Protein AF-A0A521IEK0-F1 (afdb_monomer)

pLDDT: mean 93.78, std 6.29, range [45.09, 97.56]

Sequence (111 aa):
MTDNSILADLEFDSERGALLYKGVRYLLIRPETLDMFYKAVEEKMGEGAHNAMHRGGFAGGSLSAQKYRDAFGLNARESVEFMARMGAEIGWGKIEIARLDLARRELEITV

Structure (mmCIF, N/CA/C/O backbone):
data_AF-A0A521IEK0-F1
#
_entry.id   AF-A0A521IEK0-F1
#
loop_
_atom_site.group_PDB
_atom_site.id
_atom_site.type_symbol
_atom_site.label_atom_id
_atom_site.label_alt_id
_atom_site.label_comp_id
_atom_site.label_asym_id
_atom_site.label_entity_id
_atom_site.label_seq_id
_atom_site.pdbx_PDB_ins_code
_atom_site.Cartn_x
_atom_site.Cartn_y
_atom_site.Cartn_z
_atom_site.occupancy
_atom_site.B_iso_or_equiv
_atom_site.auth_seq_id
_atom_site.auth_comp_id
_atom_site.auth_asym_id
_atom_site.auth_atom_id
_atom_site.pdbx_PDB_model_num
ATOM 1 N N . MET A 1 1 ? -2.690 17.430 12.939 1.00 45.09 1 MET A N 1
ATOM 2 C CA . MET A 1 1 ? -2.028 16.200 12.464 1.00 45.09 1 MET A CA 1
ATOM 3 C C . MET A 1 1 ? -2.960 15.593 11.442 1.00 45.09 1 MET A C 1
ATOM 5 O O . MET A 1 1 ? -4.150 15.539 11.719 1.00 45.09 1 MET A O 1
ATOM 9 N N . THR A 1 2 ? -2.472 15.256 10.254 1.00 56.59 2 THR A N 1
ATOM 10 C CA . THR A 1 2 ? -3.223 14.395 9.335 1.00 56.59 2 THR A CA 1
ATOM 11 C C . THR A 1 2 ? -3.373 13.037 10.009 1.00 56.59 2 THR A C 1
ATOM 13 O O . THR A 1 2 ? -2.377 12.450 10.429 1.00 56.59 2 THR A O 1
ATOM 16 N N . ASP A 1 3 ? -4.615 12.610 10.206 1.00 83.25 3 ASP A N 1
ATOM 17 C CA . ASP A 1 3 ? -4.940 11.356 10.879 1.00 83.25 3 ASP A CA 1
ATOM 18 C C . ASP A 1 3 ? -4.566 10.182 9.958 1.00 83.25 3 ASP A C 1
ATOM 20 O O . ASP A 1 3 ? -4.873 10.223 8.767 1.00 83.25 3 ASP A O 1
ATOM 24 N N . ASN A 1 4 ? -3.851 9.177 10.471 1.00 92.06 4 ASN A N 1
ATOM 25 C CA . ASN A 1 4 ? -3.474 7.984 9.705 1.00 92.06 4 ASN A CA 1
ATOM 26 C C . ASN A 1 4 ? -4.398 6.839 10.121 1.00 92.06 4 ASN A C 1
ATOM 28 O O . ASN A 1 4 ? -4.204 6.217 11.169 1.00 92.06 4 ASN A O 1
ATOM 32 N N . SER A 1 5 ? -5.415 6.588 9.298 1.00 91.88 5 SER A N 1
ATOM 33 C CA . SER A 1 5 ? -6.472 5.624 9.598 1.00 91.88 5 SER A CA 1
ATOM 34 C C . SER A 1 5 ? -5.958 4.186 9.675 1.00 91.88 5 SER A C 1
ATOM 36 O O . SER A 1 5 ? -6.464 3.401 10.474 1.00 91.88 5 SER A O 1
ATOM 38 N N . ILE A 1 6 ? -4.926 3.835 8.896 1.00 93.12 6 ILE A N 1
ATOM 39 C CA . ILE A 1 6 ? -4.327 2.498 8.961 1.00 93.12 6 ILE A CA 1
ATOM 40 C C . ILE A 1 6 ? -3.592 2.286 10.286 1.00 93.12 6 ILE A C 1
ATOM 42 O O . ILE A 1 6 ? -3.760 1.238 10.905 1.00 93.12 6 ILE A O 1
ATOM 46 N N . LEU A 1 7 ? -2.799 3.263 10.737 1.00 92.94 7 LEU A N 1
ATOM 47 C CA . LEU A 1 7 ? -2.051 3.161 11.994 1.00 92.94 7 LEU A CA 1
ATOM 48 C C . LEU A 1 7 ? -2.966 3.129 13.222 1.00 92.94 7 LEU A C 1
ATOM 50 O O . LEU A 1 7 ? -2.652 2.421 14.174 1.00 92.94 7 LEU A O 1
ATOM 54 N N . ALA A 1 8 ? -4.085 3.859 13.198 1.00 93.31 8 ALA A N 1
ATOM 55 C CA . ALA A 1 8 ? -5.060 3.865 14.292 1.00 93.31 8 ALA A CA 1
ATOM 56 C C . ALA A 1 8 ? -5.682 2.477 14.552 1.00 93.31 8 ALA A C 1
ATOM 58 O O . ALA A 1 8 ? -6.022 2.156 15.687 1.00 93.31 8 ALA A O 1
ATOM 59 N N . ASP A 1 9 ? -5.781 1.657 13.505 1.00 93.69 9 ASP A N 1
ATOM 60 C CA . ASP A 1 9 ? -6.365 0.312 13.512 1.00 93.69 9 ASP A CA 1
ATOM 61 C C . ASP A 1 9 ? -5.300 -0.801 13.385 1.00 93.69 9 ASP A C 1
ATOM 63 O O . ASP A 1 9 ? -5.634 -1.960 13.110 1.00 93.69 9 ASP A O 1
ATOM 67 N N . LEU A 1 10 ? -4.011 -0.465 13.518 1.00 95.38 10 LEU A N 1
ATOM 68 C CA . LEU A 1 10 ? -2.921 -1.434 13.440 1.00 95.38 10 LEU A CA 1
ATOM 69 C C . LEU A 1 10 ? -2.749 -2.139 14.789 1.00 95.38 10 LEU A C 1
ATOM 71 O O . LEU A 1 10 ? -2.428 -1.524 15.803 1.00 95.38 10 LEU A O 1
ATOM 75 N N . GLU A 1 11 ? -2.904 -3.456 14.784 1.00 96.44 11 GLU A N 1
ATOM 76 C CA . GLU A 1 11 ? -2.800 -4.299 15.970 1.00 96.44 11 GLU A CA 1
ATOM 77 C C . GLU A 1 11 ? -1.443 -5.012 16.011 1.00 96.44 11 GLU A C 1
ATOM 79 O O . GLU A 1 11 ? -0.926 -5.449 14.980 1.00 96.44 11 GLU A O 1
ATOM 84 N N . PHE A 1 12 ? -0.872 -5.170 17.209 1.00 97.25 12 PHE A N 1
ATOM 85 C CA . PHE A 1 12 ? 0.295 -6.025 17.432 1.00 97.25 12 PHE A CA 1
ATOM 86 C C . PHE A 1 12 ? -0.112 -7.290 18.192 1.00 97.25 12 PHE A C 1
ATOM 88 O O . PHE A 1 12 ? -0.458 -7.236 19.371 1.00 97.25 12 PHE A O 1
ATOM 95 N N . ASP A 1 13 ? -0.037 -8.432 17.513 1.00 97.06 13 ASP A N 1
ATOM 96 C CA . ASP A 1 13 ? -0.164 -9.761 18.108 1.00 97.06 13 ASP A CA 1
ATOM 97 C C . ASP A 1 13 ? 1.196 -10.161 18.696 1.00 97.06 13 ASP A C 1
ATOM 99 O O . ASP A 1 13 ? 2.134 -10.503 17.965 1.00 97.06 13 ASP A O 1
ATOM 103 N N . SER A 1 14 ? 1.311 -10.080 20.023 1.00 96.38 14 SER A N 1
ATOM 104 C CA . SER A 1 14 ? 2.553 -10.348 20.753 1.00 96.38 14 SER A CA 1
ATOM 105 C C . SER A 1 14 ? 2.919 -11.829 20.811 1.00 96.38 14 SER A C 1
ATOM 107 O O . SER A 1 14 ? 4.106 -12.147 20.866 1.00 96.38 14 SER A O 1
ATOM 109 N N . GLU A 1 15 ? 1.941 -12.736 20.749 1.00 97.25 15 GLU A N 1
ATOM 110 C CA . GLU A 1 15 ? 2.199 -14.179 20.730 1.00 97.25 15 GLU A CA 1
ATOM 111 C C . GLU A 1 15 ? 2.802 -14.606 19.390 1.00 97.25 15 GLU A C 1
ATOM 113 O O . GLU A 1 15 ? 3.695 -15.454 19.340 1.00 97.25 15 GLU A O 1
ATOM 118 N N . ARG A 1 16 ? 2.340 -13.999 18.290 1.00 96.31 16 ARG A N 1
ATOM 119 C CA . ARG A 1 16 ? 2.811 -14.313 16.931 1.00 96.31 16 ARG A CA 1
ATOM 120 C C . ARG A 1 16 ? 3.905 -13.381 16.418 1.00 96.31 16 ARG A C 1
ATOM 122 O O . ARG A 1 16 ? 4.464 -13.649 15.353 1.00 96.31 16 ARG A O 1
ATOM 129 N N . GLY A 1 17 ? 4.186 -12.285 17.121 1.00 96.50 17 GLY A N 1
ATOM 130 C CA . GLY A 1 17 ? 5.088 -11.230 16.656 1.00 96.50 17 GLY A CA 1
ATOM 131 C C . GLY A 1 17 ? 4.624 -10.626 15.327 1.00 96.50 17 GLY A C 1
ATOM 132 O O . GLY A 1 17 ? 5.422 -10.479 14.397 1.00 96.50 17 GLY A O 1
ATOM 133 N N . ALA A 1 18 ? 3.324 -10.351 15.194 1.00 97.19 18 ALA A N 1
ATOM 134 C CA . ALA A 1 18 ? 2.714 -9.935 13.934 1.00 97.19 18 ALA A CA 1
ATOM 135 C C . ALA A 1 18 ? 2.021 -8.575 14.051 1.00 97.19 18 ALA A C 1
ATOM 137 O O . ALA A 1 18 ? 1.253 -8.341 14.977 1.00 97.19 18 ALA A O 1
ATOM 138 N N . LEU A 1 19 ? 2.255 -7.704 13.065 1.00 97.00 19 LEU A N 1
ATOM 139 C CA . LEU A 1 19 ? 1.431 -6.518 12.849 1.00 97.00 19 LEU A CA 1
ATOM 140 C C . LEU A 1 19 ? 0.243 -6.906 11.976 1.00 97.00 19 LEU A C 1
ATOM 142 O O . LEU A 1 19 ? 0.423 -7.567 10.948 1.00 97.00 19 LEU A O 1
ATOM 146 N N . LEU A 1 20 ? -0.958 -6.514 12.380 1.00 94.94 20 LEU A N 1
ATOM 147 C CA . LEU A 1 20 ? -2.201 -6.882 11.723 1.00 94.94 20 LEU A CA 1
ATOM 148 C C . LEU A 1 20 ? -3.035 -5.635 11.450 1.00 94.94 20 LEU A C 1
ATOM 150 O O . LEU A 1 20 ? -3.313 -4.859 12.352 1.00 94.94 20 LEU A O 1
ATOM 154 N N . TYR A 1 21 ? -3.490 -5.475 10.211 1.00 93.44 21 TYR A N 1
ATOM 155 C CA . TYR A 1 21 ? -4.531 -4.509 9.870 1.00 93.44 21 TYR A CA 1
ATOM 156 C C . TYR A 1 21 ? -5.718 -5.258 9.269 1.00 93.44 21 TYR A C 1
ATOM 158 O O . TYR A 1 21 ? -5.596 -5.884 8.210 1.00 93.44 21 TYR A O 1
ATOM 166 N N . LYS A 1 22 ? -6.853 -5.266 9.982 1.00 91.50 22 LYS A N 1
ATOM 167 C CA . LYS A 1 22 ? -8.055 -6.059 9.639 1.00 91.50 22 LYS A CA 1
ATOM 168 C C . LYS A 1 22 ? -7.710 -7.521 9.298 1.00 91.50 22 LYS A C 1
ATOM 170 O O . LYS A 1 22 ? -8.128 -8.095 8.287 1.00 91.50 22 LYS A O 1
ATOM 175 N N . GLY A 1 23 ? -6.841 -8.112 10.120 1.00 88.75 23 GLY A N 1
ATOM 176 C CA . GLY A 1 23 ? -6.342 -9.479 9.968 1.00 88.75 23 GLY A CA 1
ATOM 177 C C . GLY A 1 23 ? -5.402 -9.713 8.777 1.00 88.75 23 GLY A C 1
ATOM 178 O O . GLY A 1 23 ? -5.145 -10.866 8.434 1.00 88.75 23 GLY A O 1
ATOM 179 N N . VAL A 1 24 ? -4.943 -8.679 8.064 1.00 90.31 24 VAL A N 1
ATOM 180 C CA . VAL A 1 24 ? -3.845 -8.783 7.083 1.00 90.31 24 VAL A CA 1
ATOM 181 C C . VAL A 1 24 ? -2.530 -8.569 7.799 1.00 90.31 24 VAL A C 1
ATOM 183 O O . VAL A 1 24 ? -2.385 -7.587 8.518 1.00 90.31 24 VAL A O 1
ATOM 186 N N . ARG A 1 25 ? -1.572 -9.474 7.585 1.00 92.44 25 ARG A N 1
ATOM 187 C CA . ARG A 1 25 ? -0.238 -9.348 8.163 1.00 92.44 25 ARG A CA 1
ATOM 188 C C . ARG A 1 25 ? 0.566 -8.279 7.436 1.00 92.44 25 ARG A C 1
ATOM 190 O O . ARG A 1 25 ? 0.751 -8.363 6.226 1.00 92.44 25 ARG A O 1
ATOM 197 N N . TYR A 1 26 ? 1.102 -7.350 8.213 1.00 93.88 26 TYR A N 1
ATOM 198 C CA . TYR A 1 26 ? 2.059 -6.346 7.781 1.00 93.88 26 TYR A CA 1
ATOM 199 C C . TYR A 1 26 ? 3.438 -6.620 8.373 1.00 93.88 26 TYR A C 1
ATOM 201 O O . TYR A 1 26 ? 3.595 -7.282 9.402 1.00 93.88 26 TYR A O 1
ATOM 209 N N . LEU A 1 27 ? 4.447 -6.096 7.688 1.00 93.94 27 LEU A N 1
ATOM 210 C CA . LEU A 1 27 ? 5.818 -6.037 8.160 1.00 93.94 27 LEU A CA 1
ATOM 211 C C . LEU A 1 27 ? 6.276 -4.588 8.057 1.00 93.94 27 LEU A C 1
ATOM 213 O O . LEU A 1 27 ? 6.185 -3.987 6.988 1.00 93.94 27 LEU A O 1
ATOM 217 N N . LEU A 1 28 ? 6.792 -4.048 9.158 1.00 94.94 28 LEU A N 1
ATOM 218 C CA . LEU A 1 28 ? 7.514 -2.788 9.120 1.00 94.94 28 LEU A CA 1
ATOM 219 C C . LEU A 1 28 ? 8.925 -3.069 8.599 1.00 94.94 28 LEU A C 1
ATOM 221 O O . LEU A 1 28 ? 9.694 -3.792 9.233 1.00 94.94 28 LEU A O 1
ATOM 225 N N . ILE A 1 29 ? 9.253 -2.509 7.440 1.00 95.62 29 ILE A N 1
ATOM 226 C CA . ILE A 1 29 ? 10.573 -2.622 6.827 1.00 95.62 29 ILE A CA 1
ATOM 227 C C . ILE A 1 29 ? 11.142 -1.227 6.603 1.00 95.62 29 ILE A C 1
ATOM 229 O O . ILE A 1 29 ? 10.445 -0.314 6.164 1.00 95.62 29 ILE A O 1
ATOM 233 N N . ARG A 1 30 ? 12.425 -1.057 6.919 1.00 96.06 30 ARG A N 1
ATOM 234 C CA . ARG A 1 30 ? 13.146 0.171 6.601 1.00 96.06 30 ARG A CA 1
ATOM 235 C C . ARG A 1 30 ? 13.288 0.311 5.080 1.00 96.06 30 ARG A C 1
ATOM 237 O O . ARG A 1 30 ? 13.718 -0.661 4.451 1.00 96.06 30 ARG A O 1
ATOM 244 N N . PRO A 1 31 ? 13.003 1.483 4.484 1.00 95.12 31 PRO A N 1
ATOM 245 C CA . PRO A 1 31 ? 13.154 1.679 3.044 1.00 95.12 31 PRO A CA 1
ATOM 246 C C . PRO A 1 31 ? 14.554 1.329 2.527 1.00 95.12 31 PRO A C 1
ATOM 248 O O . PRO A 1 31 ? 14.679 0.712 1.475 1.00 95.12 31 PRO A O 1
ATOM 251 N N . GLU A 1 32 ? 15.610 1.620 3.293 1.00 97.00 32 GLU A N 1
ATOM 252 C CA . GLU A 1 32 ? 16.990 1.312 2.897 1.00 97.00 32 GLU A CA 1
ATOM 253 C C . GLU A 1 32 ? 17.256 -0.199 2.844 1.00 97.00 32 GLU A C 1
ATOM 255 O O . GLU A 1 32 ? 18.065 -0.663 2.045 1.00 97.00 32 GLU A O 1
ATOM 260 N N . THR A 1 33 ? 16.557 -0.991 3.663 1.00 97.25 33 THR A N 1
ATOM 261 C CA . THR A 1 33 ? 16.621 -2.456 3.582 1.00 97.25 33 THR A CA 1
ATOM 262 C C . THR A 1 33 ? 15.971 -2.958 2.296 1.00 97.25 33 THR A C 1
ATOM 264 O O . THR A 1 33 ? 16.520 -3.852 1.656 1.00 97.25 33 THR A O 1
ATOM 267 N N . LEU A 1 34 ? 14.832 -2.379 1.900 1.00 94.31 34 LEU A N 1
ATOM 268 C CA . LEU A 1 34 ? 14.151 -2.744 0.658 1.00 94.31 34 LEU A CA 1
ATOM 269 C C . LEU A 1 34 ? 14.966 -2.336 -0.581 1.00 94.31 34 LEU A C 1
ATOM 271 O O . LEU A 1 34 ? 15.097 -3.136 -1.503 1.00 94.31 34 LEU A O 1
ATOM 275 N N . ASP A 1 35 ? 15.553 -1.137 -0.577 1.00 95.00 35 ASP A N 1
ATOM 276 C CA . ASP A 1 35 ? 16.419 -0.638 -1.656 1.00 95.00 35 ASP A CA 1
ATOM 277 C C . ASP A 1 35 ? 17.664 -1.518 -1.841 1.00 95.00 35 ASP A C 1
ATOM 279 O O . ASP A 1 35 ? 17.956 -1.979 -2.944 1.00 95.00 35 ASP A O 1
ATOM 283 N N . MET A 1 36 ? 18.366 -1.839 -0.750 1.00 97.56 36 MET A N 1
ATOM 284 C CA . MET A 1 36 ? 19.544 -2.706 -0.821 1.00 97.56 36 MET A CA 1
ATOM 285 C C . MET A 1 36 ? 19.193 -4.147 -1.198 1.00 97.56 36 MET A C 1
ATOM 287 O O . MET A 1 36 ? 19.952 -4.785 -1.927 1.00 97.56 36 MET A O 1
ATOM 291 N N . PHE A 1 37 ? 18.043 -4.660 -0.751 1.00 95.25 37 PHE A N 1
ATOM 292 C CA . PHE A 1 37 ? 17.535 -5.950 -1.213 1.00 95.25 37 PHE A CA 1
ATOM 293 C C . PHE A 1 37 ? 17.286 -5.932 -2.724 1.00 95.25 37 PHE A C 1
ATOM 295 O O . PHE A 1 37 ? 17.743 -6.833 -3.424 1.00 95.25 37 PHE A O 1
ATOM 302 N N . TYR A 1 38 ? 16.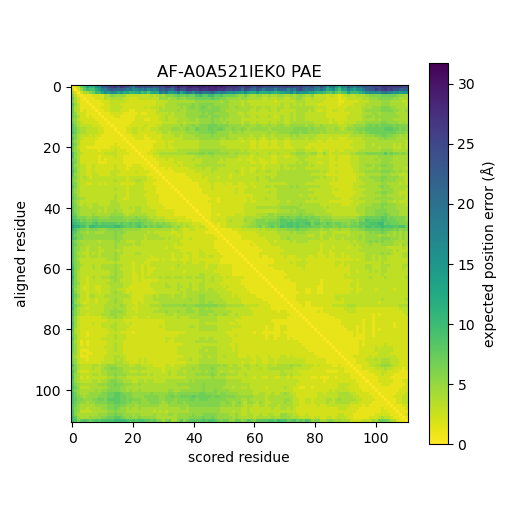612 -4.897 -3.233 1.00 94.56 38 TYR A N 1
ATOM 303 C CA . TYR A 1 38 ? 16.345 -4.760 -4.659 1.00 94.56 38 TYR A CA 1
ATOM 304 C C . TYR A 1 38 ? 17.640 -4.706 -5.479 1.00 94.56 38 TYR A C 1
ATOM 306 O O . TYR A 1 38 ? 17.782 -5.477 -6.426 1.00 94.56 38 TYR A O 1
ATOM 314 N N . LYS A 1 39 ? 18.621 -3.893 -5.066 1.00 95.81 39 LYS A N 1
ATOM 315 C CA . LYS A 1 39 ? 19.947 -3.825 -5.707 1.00 95.81 39 LYS A CA 1
ATOM 316 C C . LYS A 1 39 ? 20.650 -5.179 -5.733 1.00 95.81 39 LYS A C 1
ATOM 318 O O . LYS A 1 39 ? 21.159 -5.587 -6.769 1.00 95.81 39 LYS A O 1
ATOM 323 N N . ALA A 1 40 ? 20.621 -5.921 -4.626 1.00 96.31 40 ALA A N 1
ATOM 324 C CA . ALA A 1 40 ? 21.211 -7.256 -4.572 1.00 96.31 40 ALA A CA 1
ATOM 325 C C . ALA A 1 40 ? 20.513 -8.250 -5.522 1.00 96.31 40 ALA A C 1
ATOM 327 O O . ALA A 1 40 ? 21.164 -9.127 -6.090 1.00 96.31 40 ALA A O 1
ATOM 328 N N . VAL A 1 41 ? 19.195 -8.128 -5.715 1.00 94.94 41 VAL A N 1
ATOM 329 C CA . VAL A 1 41 ? 18.445 -8.928 -6.700 1.00 94.94 41 VAL A CA 1
ATOM 330 C C . VAL A 1 41 ? 18.798 -8.504 -8.128 1.00 94.94 41 VAL A C 1
ATOM 332 O O . VAL A 1 41 ? 19.032 -9.365 -8.976 1.00 94.94 41 VAL A O 1
ATOM 335 N N . GLU A 1 42 ? 18.881 -7.202 -8.391 1.00 96.56 42 GLU A N 1
ATOM 336 C CA . GLU A 1 42 ? 19.268 -6.626 -9.682 1.00 96.56 42 GLU A CA 1
ATOM 337 C C . GLU A 1 42 ? 20.673 -7.068 -10.106 1.00 96.56 42 GLU A C 1
ATOM 339 O O . GLU A 1 42 ? 20.852 -7.538 -11.228 1.00 96.56 42 GLU A O 1
ATOM 344 N N . GLU A 1 43 ? 21.641 -7.080 -9.187 1.00 96.75 43 GLU A N 1
ATOM 345 C CA . GLU A 1 43 ? 22.990 -7.612 -9.427 1.00 96.75 43 GLU A CA 1
ATOM 346 C C . GLU A 1 43 ? 22.998 -9.083 -9.875 1.00 96.75 4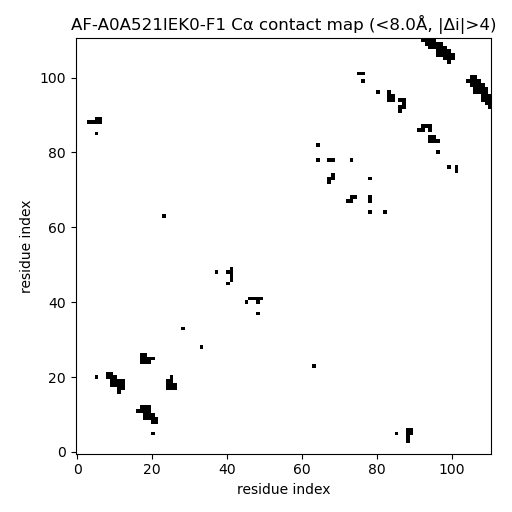3 GLU A C 1
ATOM 348 O O . GLU A 1 43 ? 23.926 -9.522 -10.558 1.00 96.75 43 GLU A O 1
ATOM 353 N N . LYS A 1 44 ? 21.994 -9.876 -9.479 1.00 95.81 44 LYS A N 1
ATOM 354 C CA . LYS A 1 44 ? 21.898 -11.303 -9.834 1.00 95.81 44 LYS A CA 1
ATOM 355 C C . LYS A 1 44 ? 21.040 -11.575 -11.058 1.00 95.81 44 LYS A C 1
ATOM 357 O O . LYS A 1 44 ? 21.321 -12.530 -11.777 1.00 95.81 44 LYS A O 1
ATOM 362 N N . MET A 1 45 ? 19.991 -10.790 -11.272 1.00 95.38 45 MET A N 1
ATOM 363 C CA . MET A 1 45 ? 18.968 -11.060 -12.286 1.00 95.38 45 MET A CA 1
ATOM 364 C C . MET A 1 45 ? 18.998 -10.086 -13.468 1.00 95.38 45 MET A C 1
ATOM 366 O O . MET A 1 45 ? 18.297 -10.323 -14.454 1.00 95.38 45 MET A O 1
ATOM 370 N N . GLY A 1 46 ? 19.774 -9.002 -13.381 1.00 94.06 46 GLY A N 1
ATOM 371 C CA . GLY A 1 46 ? 19.762 -7.916 -14.356 1.00 94.06 46 GLY A CA 1
ATOM 372 C C . GLY A 1 46 ? 18.344 -7.382 -14.567 1.00 94.06 46 GLY A C 1
ATOM 373 O O . GLY A 1 46 ? 17.573 -7.232 -13.619 1.00 94.06 46 GLY A O 1
ATOM 374 N N . GLU A 1 47 ? 17.957 -7.196 -15.830 1.00 88.00 47 GLU A N 1
ATOM 375 C CA . GLU A 1 47 ? 16.628 -6.696 -16.218 1.00 88.00 47 GLU A CA 1
ATOM 376 C C . GLU A 1 47 ? 15.456 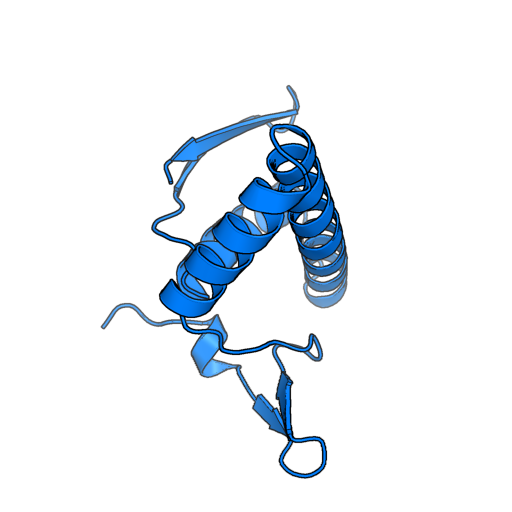-7.538 -15.671 1.00 88.00 47 GLU A C 1
ATOM 378 O O . GLU A 1 47 ? 14.346 -7.032 -15.485 1.00 88.00 47 GLU A O 1
ATOM 383 N N . GLY A 1 48 ? 15.688 -8.818 -15.349 1.00 93.44 48 GLY A N 1
ATOM 384 C CA . GLY A 1 48 ? 14.676 -9.699 -14.760 1.00 93.44 48 GLY A CA 1
ATOM 385 C C . GLY A 1 48 ? 14.208 -9.270 -13.363 1.00 93.44 48 GLY A C 1
ATOM 386 O O . GLY A 1 48 ? 13.104 -9.646 -12.953 1.00 93.44 48 GLY A O 1
ATOM 387 N N . ALA A 1 49 ? 15.001 -8.467 -12.645 1.00 94.62 49 ALA A N 1
ATOM 388 C CA . ALA A 1 49 ? 14.671 -7.980 -11.307 1.00 94.62 49 ALA A CA 1
ATOM 389 C C . ALA A 1 49 ? 13.440 -7.064 -11.303 1.00 94.62 49 ALA A C 1
ATOM 391 O O . ALA A 1 49 ? 12.565 -7.216 -10.448 1.00 94.62 49 ALA A O 1
ATOM 392 N N . HIS A 1 50 ? 13.307 -6.183 -12.299 1.00 92.81 50 HIS A N 1
ATOM 393 C CA . HIS A 1 50 ? 12.145 -5.300 -12.428 1.00 92.81 50 HIS A CA 1
ATOM 394 C C . HIS A 1 50 ? 10.843 -6.093 -12.565 1.00 92.81 50 HIS A C 1
ATOM 396 O O . HIS A 1 50 ? 9.862 -5.825 -11.870 1.00 92.81 50 HIS A O 1
ATOM 402 N N . ASN A 1 51 ? 10.837 -7.116 -13.426 1.00 93.31 51 ASN A N 1
ATOM 403 C CA . ASN A 1 51 ? 9.665 -7.968 -13.608 1.00 93.31 51 ASN A CA 1
ATOM 404 C C . ASN A 1 51 ? 9.348 -8.766 -12.334 1.00 93.31 51 ASN A C 1
ATOM 406 O O . ASN A 1 51 ? 8.181 -8.922 -11.975 1.00 93.31 51 ASN A O 1
ATOM 410 N N . ALA A 1 52 ? 10.370 -9.250 -11.622 1.00 93.12 52 ALA A N 1
ATOM 411 C CA . ALA A 1 52 ? 10.179 -9.933 -10.346 1.00 93.12 52 ALA A CA 1
ATOM 412 C C . ALA A 1 52 ? 9.528 -9.010 -9.300 1.00 93.12 52 ALA A C 1
ATOM 414 O O . ALA A 1 52 ? 8.537 -9.405 -8.679 1.00 93.12 52 ALA A O 1
ATOM 415 N N . MET A 1 53 ? 10.011 -7.770 -9.169 1.00 92.25 53 MET A N 1
ATOM 416 C CA . MET A 1 53 ? 9.423 -6.773 -8.268 1.00 92.25 53 MET A CA 1
ATOM 417 C C . MET A 1 53 ? 7.995 -6.409 -8.655 1.00 92.25 53 MET A C 1
ATOM 419 O O . MET A 1 53 ? 7.113 -6.410 -7.797 1.00 92.25 53 MET A O 1
ATOM 423 N N . HIS A 1 54 ? 7.740 -6.168 -9.942 1.00 92.81 54 HIS A N 1
ATOM 424 C CA . HIS A 1 54 ? 6.397 -5.876 -10.433 1.00 92.81 54 HIS A CA 1
ATOM 425 C C . HIS A 1 54 ? 5.425 -7.020 -10.115 1.00 92.81 54 HIS A C 1
ATOM 427 O O . HIS A 1 54 ? 4.353 -6.789 -9.561 1.00 92.81 54 HIS A O 1
ATOM 433 N N . ARG A 1 55 ? 5.810 -8.272 -10.394 1.00 94.69 55 ARG A N 1
ATOM 434 C CA . ARG A 1 55 ? 4.980 -9.448 -10.092 1.00 94.69 55 ARG A CA 1
ATOM 435 C C . ARG A 1 55 ? 4.722 -9.606 -8.594 1.00 94.69 55 ARG A C 1
ATOM 437 O O . ARG A 1 55 ? 3.598 -9.928 -8.216 1.00 94.69 55 ARG A O 1
ATOM 444 N N . GLY A 1 56 ? 5.736 -9.378 -7.759 1.00 93.88 56 GLY A N 1
ATOM 445 C CA . GLY A 1 56 ? 5.604 -9.423 -6.302 1.00 93.88 56 GLY A CA 1
ATOM 446 C C . GLY A 1 56 ? 4.634 -8.363 -5.778 1.00 93.88 56 GLY A C 1
ATOM 447 O O . GLY A 1 56 ? 3.688 -8.694 -5.062 1.00 93.88 56 GLY A O 1
ATOM 448 N N . GLY A 1 57 ? 4.818 -7.108 -6.199 1.00 92.69 57 GLY A N 1
ATOM 449 C CA . GLY A 1 57 ? 3.938 -5.994 -5.843 1.00 92.69 57 GLY A CA 1
ATOM 450 C C . GLY A 1 57 ? 2.504 -6.200 -6.332 1.00 92.69 57 GLY A C 1
ATOM 451 O O . GLY A 1 57 ? 1.563 -6.020 -5.563 1.00 92.69 57 GLY A O 1
ATOM 452 N N . PHE A 1 58 ? 2.326 -6.666 -7.571 1.00 94.62 58 PHE A N 1
ATOM 453 C CA . PHE A 1 58 ? 1.010 -6.967 -8.134 1.00 94.62 58 PHE A CA 1
ATOM 454 C C . PHE A 1 58 ? 0.290 -8.075 -7.359 1.00 94.62 58 PHE A C 1
ATOM 456 O O . PHE A 1 58 ? -0.890 -7.931 -7.039 1.00 94.62 58 PHE A O 1
ATOM 463 N N . ALA A 1 59 ? 0.986 -9.167 -7.024 1.00 95.06 59 ALA A N 1
ATOM 464 C CA . ALA A 1 59 ? 0.404 -10.267 -6.260 1.00 95.06 59 ALA A CA 1
ATOM 465 C C . ALA 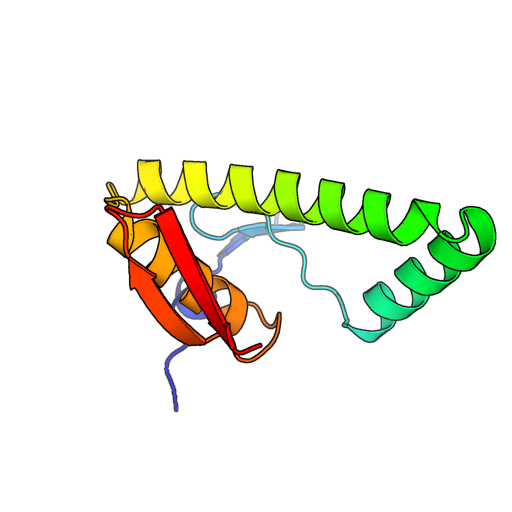A 1 59 ? -0.026 -9.812 -4.856 1.00 95.06 59 ALA A C 1
ATOM 467 O O . ALA A 1 59 ? -1.169 -10.045 -4.461 1.00 95.06 59 ALA A O 1
ATOM 468 N N . GLY A 1 60 ? 0.854 -9.114 -4.130 1.00 92.00 60 GLY A N 1
ATOM 469 C CA . GLY A 1 60 ? 0.545 -8.583 -2.801 1.00 92.00 60 GLY A CA 1
ATOM 470 C C . GLY A 1 60 ? -0.592 -7.557 -2.828 1.00 92.00 60 GLY A C 1
ATOM 471 O O . GLY A 1 60 ? -1.557 -7.679 -2.076 1.00 92.00 60 GLY A O 1
ATOM 472 N N . GLY A 1 61 ? -0.523 -6.589 -3.745 1.00 91.88 61 GLY A N 1
ATOM 473 C CA . GLY A 1 61 ? -1.542 -5.555 -3.914 1.00 91.88 61 GLY A CA 1
ATOM 474 C C . GLY A 1 61 ? -2.909 -6.123 -4.295 1.00 91.88 61 GLY A C 1
ATOM 475 O O . GLY A 1 61 ? -3.919 -5.689 -3.745 1.00 91.88 61 GLY A O 1
ATOM 476 N N . SER A 1 62 ? -2.953 -7.136 -5.166 1.00 93.69 62 SER A N 1
ATOM 477 C CA . SER A 1 62 ? -4.203 -7.794 -5.574 1.00 93.69 62 SER A CA 1
ATOM 478 C C . SER A 1 62 ? -4.873 -8.534 -4.416 1.00 93.69 62 SER A C 1
ATOM 480 O O . SER A 1 62 ? -6.087 -8.422 -4.243 1.00 93.69 62 SER A O 1
ATOM 482 N N . LEU A 1 63 ? -4.093 -9.254 -3.601 1.00 93.62 63 LEU A N 1
ATOM 483 C CA . LEU A 1 63 ? -4.600 -9.954 -2.415 1.00 93.62 63 LEU A CA 1
ATOM 484 C C . LEU A 1 63 ? -5.179 -8.972 -1.391 1.00 93.62 63 LEU A C 1
ATOM 486 O O . LEU A 1 63 ? -6.284 -9.182 -0.889 1.00 93.62 63 LEU A O 1
ATOM 490 N N . SER A 1 64 ? -4.461 -7.881 -1.123 1.00 91.69 64 SER A N 1
ATOM 491 C CA . SER A 1 64 ? -4.927 -6.813 -0.237 1.00 91.69 64 SER A CA 1
ATOM 492 C C . SER A 1 64 ? -6.200 -6.154 -0.768 1.00 91.69 64 SER A C 1
ATOM 494 O O . SER A 1 64 ? -7.196 -6.083 -0.051 1.00 91.69 64 SER A O 1
ATOM 496 N N . ALA A 1 65 ? -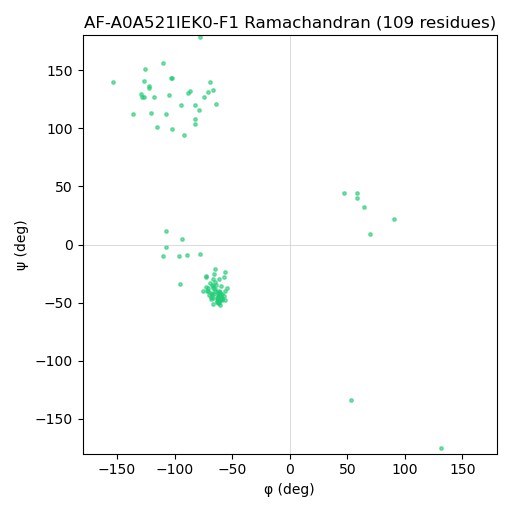6.215 -5.747 -2.040 1.00 92.75 65 ALA A N 1
ATOM 497 C CA . ALA A 1 65 ? -7.374 -5.109 -2.660 1.00 92.75 65 ALA A CA 1
ATOM 498 C C . ALA A 1 65 ? -8.617 -6.007 -2.622 1.00 92.75 65 ALA A C 1
ATOM 500 O O . ALA A 1 65 ? -9.703 -5.534 -2.296 1.00 92.75 65 ALA A O 1
ATOM 501 N N . GLN A 1 66 ? -8.465 -7.305 -2.908 1.00 94.19 66 GLN A N 1
ATOM 502 C CA . GLN A 1 66 ? -9.556 -8.268 -2.774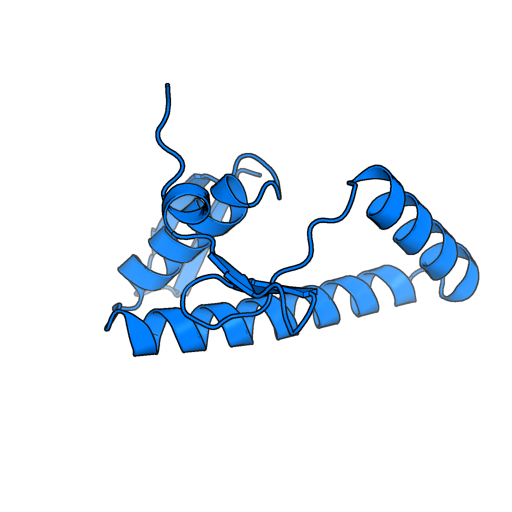 1.00 94.19 66 GLN A CA 1
ATOM 503 C C . GLN A 1 66 ? -10.062 -8.334 -1.334 1.00 94.19 66 GLN A C 1
ATOM 505 O O . GLN A 1 66 ? -11.256 -8.168 -1.102 1.00 94.19 66 GLN A O 1
ATOM 510 N N . LYS A 1 67 ? -9.162 -8.529 -0.369 1.00 94.25 67 LYS A N 1
ATOM 511 C CA . LYS A 1 67 ? -9.551 -8.677 1.031 1.00 94.25 67 LYS A CA 1
ATOM 512 C C . LYS A 1 67 ? -10.261 -7.441 1.578 1.00 94.25 67 LYS A C 1
ATOM 514 O O . LYS A 1 67 ? -11.263 -7.595 2.267 1.00 94.25 67 LYS A O 1
ATOM 519 N N . TYR A 1 68 ? -9.778 -6.237 1.285 1.00 94.81 68 TYR A N 1
ATOM 520 C CA . TYR A 1 68 ? -10.405 -5.010 1.783 1.00 94.81 68 TYR A CA 1
ATOM 521 C C . TYR A 1 68 ? -11.716 -4.698 1.083 1.00 94.81 68 TYR A C 1
ATOM 523 O O . TYR A 1 68 ? -12.667 -4.281 1.740 1.00 94.81 68 TYR A O 1
ATOM 531 N N . ARG A 1 69 ? -11.807 -4.970 -0.220 1.00 95.06 69 ARG A N 1
ATOM 532 C CA . ARG A 1 69 ? -13.082 -4.885 -0.925 1.00 95.06 69 ARG A CA 1
ATOM 533 C C . ARG A 1 69 ? -14.130 -5.774 -0.261 1.00 95.06 69 ARG A C 1
ATOM 535 O O . ARG A 1 69 ? -15.225 -5.299 0.016 1.00 95.06 69 ARG A O 1
ATOM 542 N N . ASP A 1 70 ? -13.779 -7.020 0.040 1.00 94.12 70 ASP A N 1
ATOM 543 C CA . ASP A 1 70 ? -14.708 -7.981 0.629 1.00 94.12 70 ASP A CA 1
ATOM 544 C C . ASP A 1 70 ? -15.019 -7.637 2.104 1.00 94.12 70 ASP A C 1
ATOM 546 O O . ASP A 1 70 ? -16.172 -7.700 2.523 1.00 94.12 70 ASP A O 1
ATOM 550 N N . ALA A 1 71 ? -14.019 -7.210 2.885 1.00 92.06 71 ALA A N 1
ATOM 551 C CA . ALA A 1 71 ? -14.178 -6.863 4.301 1.00 92.06 71 ALA A CA 1
ATOM 552 C C . ALA A 1 71 ? -15.003 -5.588 4.535 1.00 92.06 71 ALA A C 1
ATOM 554 O O . ALA A 1 71 ? -15.703 -5.492 5.542 1.00 92.06 71 ALA A O 1
ATOM 555 N N . PHE A 1 72 ? -14.915 -4.610 3.631 1.00 94.25 72 PHE A N 1
ATOM 556 C CA . PHE A 1 72 ? -15.606 -3.325 3.763 1.00 94.25 72 PHE A CA 1
ATOM 557 C C . PHE A 1 72 ? -16.788 -3.163 2.797 1.00 94.25 72 PHE A C 1
ATOM 559 O O . PHE A 1 72 ? -17.458 -2.135 2.833 1.00 94.25 72 PHE A O 1
ATOM 566 N N . GLY A 1 73 ? -17.052 -4.147 1.932 1.00 96.12 73 GLY A N 1
ATOM 567 C CA . GLY A 1 73 ? -18.114 -4.071 0.926 1.00 96.12 73 GLY A CA 1
ATOM 568 C C . GLY A 1 73 ? -17.887 -2.978 -0.123 1.00 96.12 73 GLY A C 1
ATOM 569 O O . GLY A 1 73 ? -18.856 -2.390 -0.600 1.00 96.12 73 GLY A O 1
ATOM 570 N N . LEU A 1 74 ? -16.626 -2.684 -0.464 1.00 96.94 74 LEU A N 1
ATOM 571 C CA . LEU A 1 74 ? -16.283 -1.569 -1.353 1.00 96.94 74 LEU A CA 1
ATOM 572 C C . LEU A 1 74 ? -16.740 -1.838 -2.789 1.00 96.94 74 LEU A C 1
ATOM 574 O O . LEU A 1 74 ? -16.532 -2.920 -3.345 1.00 96.94 74 LEU A O 1
ATOM 578 N N . ASN A 1 75 ? -17.264 -0.811 -3.447 1.00 96.38 75 ASN A N 1
ATOM 579 C CA . ASN A 1 75 ? -17.420 -0.816 -4.895 1.00 96.38 75 ASN A CA 1
ATOM 580 C C . ASN A 1 75 ? -16.076 -0.539 -5.608 1.00 96.38 75 ASN A C 1
ATOM 582 O O . ASN A 1 75 ? -15.033 -0.337 -4.982 1.00 96.38 75 ASN A O 1
ATOM 586 N N . ALA A 1 76 ? -16.076 -0.542 -6.945 1.00 95.00 76 ALA A N 1
ATOM 587 C CA . ALA A 1 76 ? -14.856 -0.367 -7.738 1.00 95.00 76 ALA A CA 1
ATOM 588 C C . ALA A 1 76 ? -14.148 0.980 -7.491 1.00 95.00 76 ALA A C 1
ATOM 590 O O . ALA A 1 76 ? -12.924 1.011 -7.387 1.00 95.00 76 ALA A O 1
ATOM 591 N N . ARG A 1 77 ? -14.902 2.080 -7.372 1.00 96.25 77 ARG A N 1
ATOM 592 C CA . ARG A 1 77 ? -14.344 3.413 -7.094 1.00 96.25 77 ARG A CA 1
ATOM 593 C C . ARG A 1 77 ? -13.741 3.459 -5.697 1.00 96.25 77 ARG A C 1
ATOM 595 O O . ARG A 1 77 ? -12.574 3.807 -5.549 1.00 96.25 77 ARG A O 1
ATOM 602 N N . GLU A 1 78 ? -14.519 3.036 -4.708 1.00 97.19 78 GLU A N 1
ATOM 603 C CA . GLU A 1 78 ? -14.100 3.006 -3.305 1.00 97.19 78 GLU A CA 1
ATOM 604 C C . GLU A 1 78 ? -12.873 2.115 -3.102 1.00 97.19 78 GLU A C 1
ATOM 606 O O . GLU A 1 78 ? -11.997 2.453 -2.316 1.00 97.19 78 GLU A O 1
ATOM 611 N N . SER A 1 79 ? -12.764 1.011 -3.847 1.00 96.31 79 SER A N 1
ATOM 612 C CA . SER A 1 79 ? -11.584 0.142 -3.816 1.00 96.31 79 SER A CA 1
ATOM 613 C C . SER A 1 79 ? -10.326 0.878 -4.283 1.00 96.31 79 SER A C 1
ATOM 615 O O . SER A 1 79 ? -9.287 0.778 -3.638 1.00 96.31 79 SER A O 1
ATOM 617 N N . VAL A 1 80 ? -10.403 1.631 -5.386 1.00 95.94 80 VAL A N 1
ATOM 618 C CA . VAL A 1 80 ? -9.257 2.397 -5.906 1.00 95.94 80 VAL A CA 1
ATOM 619 C C . VAL A 1 80 ? -8.877 3.520 -4.940 1.00 95.94 80 VAL A C 1
ATOM 621 O O . VAL A 1 80 ? -7.705 3.665 -4.600 1.00 95.94 80 VAL A O 1
ATOM 624 N N . GLU A 1 81 ? -9.864 4.271 -4.451 1.00 95.81 81 GLU A N 1
ATOM 625 C CA . GLU A 1 81 ? -9.665 5.364 -3.490 1.00 95.81 81 GLU A CA 1
ATOM 626 C C . GLU A 1 81 ? -9.083 4.859 -2.164 1.00 95.81 81 GLU A C 1
ATOM 628 O O . GLU A 1 81 ? -8.139 5.447 -1.632 1.00 95.81 81 GLU A O 1
ATOM 633 N N . PHE A 1 82 ? -9.585 3.728 -1.663 1.00 95.94 82 PHE A N 1
ATOM 634 C CA . PHE A 1 82 ? -9.061 3.074 -0.471 1.00 95.94 82 PHE A CA 1
ATOM 635 C C . PHE A 1 82 ? -7.612 2.627 -0.668 1.00 95.94 82 PHE A C 1
ATOM 637 O O . PHE A 1 82 ? -6.772 2.927 0.174 1.00 95.94 82 PHE A O 1
ATOM 644 N N . MET A 1 83 ? -7.297 1.944 -1.773 1.00 95.62 83 MET A N 1
ATOM 645 C CA . MET A 1 83 ? -5.947 1.426 -2.014 1.00 95.62 83 MET A CA 1
ATOM 646 C C . MET A 1 83 ? -4.918 2.543 -2.225 1.00 95.62 83 MET A C 1
ATOM 648 O O . MET A 1 83 ? -3.800 2.425 -1.726 1.00 95.62 83 MET A O 1
ATOM 652 N N . ALA A 1 84 ? -5.285 3.636 -2.905 1.00 95.44 84 ALA A N 1
ATOM 653 C CA . ALA A 1 84 ? -4.415 4.802 -3.067 1.00 95.44 84 ALA A CA 1
ATOM 654 C C . ALA A 1 84 ? -4.102 5.460 -1.714 1.00 95.44 84 ALA A C 1
ATOM 656 O O . ALA A 1 84 ? -2.934 5.655 -1.374 1.00 95.44 84 ALA A O 1
ATOM 657 N N . ARG A 1 85 ? -5.139 5.715 -0.900 1.00 95.19 85 ARG A N 1
ATOM 658 C CA . ARG A 1 85 ? -4.974 6.254 0.457 1.00 95.19 85 ARG A CA 1
ATOM 659 C C . ARG A 1 85 ? -4.144 5.317 1.330 1.00 95.19 85 ARG A C 1
ATOM 661 O O . ARG A 1 85 ? -3.198 5.757 1.973 1.00 95.19 85 ARG A O 1
ATOM 668 N N . MET A 1 86 ? -4.469 4.027 1.321 1.00 94.62 86 MET A N 1
ATOM 669 C CA . MET A 1 86 ? -3.764 3.020 2.105 1.00 94.62 86 MET A CA 1
ATOM 670 C C . MET A 1 86 ? -2.282 2.959 1.739 1.00 94.62 86 MET A C 1
ATOM 672 O O . MET A 1 86 ? -1.451 2.944 2.639 1.00 94.62 86 MET A O 1
ATOM 676 N N . GLY A 1 87 ? -1.943 2.941 0.446 1.00 94.19 87 GLY A N 1
ATOM 677 C CA . GLY A 1 87 ? -0.553 2.925 -0.009 1.00 94.19 87 GLY A CA 1
ATOM 678 C C . GLY A 1 87 ? 0.250 4.109 0.538 1.00 94.19 87 GLY A C 1
ATOM 679 O O . GLY A 1 87 ? 1.378 3.922 0.998 1.00 94.19 87 GLY A O 1
ATOM 680 N N . ALA A 1 88 ? -0.359 5.296 0.578 1.00 94.12 88 ALA A N 1
ATOM 681 C CA . ALA A 1 88 ? 0.248 6.471 1.193 1.00 94.12 88 ALA A CA 1
ATOM 682 C C . ALA A 1 88 ? 0.367 6.342 2.722 1.00 94.12 88 ALA A C 1
ATOM 684 O O . ALA A 1 88 ? 1.436 6.581 3.285 1.00 94.12 88 ALA A O 1
ATOM 685 N N . GLU A 1 89 ? -0.697 5.906 3.399 1.00 94.56 89 GLU A N 1
ATOM 686 C CA . GLU A 1 89 ? -0.740 5.761 4.861 1.00 94.56 89 GLU A CA 1
ATOM 687 C C . GLU A 1 89 ? 0.222 4.688 5.400 1.00 94.56 89 GLU A C 1
ATOM 689 O O . GLU A 1 89 ? 0.688 4.809 6.533 1.00 94.56 89 GLU A O 1
ATOM 694 N N . ILE A 1 90 ? 0.584 3.682 4.596 1.00 93.62 90 ILE A N 1
ATOM 695 C CA . ILE A 1 90 ? 1.590 2.667 4.961 1.00 93.62 90 ILE A CA 1
ATOM 696 C C . ILE A 1 90 ? 3.012 3.003 4.480 1.00 93.62 90 ILE A C 1
ATOM 698 O O . ILE A 1 90 ? 3.919 2.191 4.656 1.00 93.62 90 ILE A O 1
ATOM 702 N N . GLY A 1 91 ? 3.225 4.186 3.894 1.00 93.38 91 GLY A N 1
ATOM 703 C CA . GLY A 1 91 ? 4.562 4.721 3.631 1.00 93.38 91 GLY A CA 1
ATOM 704 C C . GLY A 1 91 ? 5.184 4.381 2.273 1.00 93.38 91 GLY A C 1
ATOM 705 O O . GLY A 1 91 ? 6.403 4.467 2.152 1.00 93.38 91 GLY A O 1
ATOM 706 N N . TRP A 1 92 ? 4.398 4.036 1.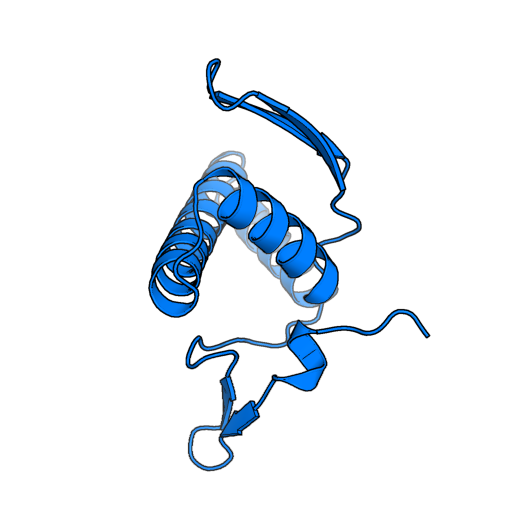243 1.00 92.38 92 TRP A N 1
ATOM 707 C CA . TRP A 1 92 ? 4.930 3.826 -0.120 1.00 92.38 92 TRP A CA 1
ATOM 708 C C . TRP A 1 92 ? 5.231 5.114 -0.897 1.00 92.38 92 TRP A C 1
ATOM 710 O O . TRP A 1 92 ? 5.818 5.047 -1.973 1.00 92.38 92 TRP A O 1
ATOM 720 N N . GLY A 1 93 ? 4.841 6.276 -0.374 1.00 92.94 93 GLY A N 1
ATOM 721 C CA . GLY A 1 93 ? 4.987 7.567 -1.048 1.00 92.94 93 GLY A CA 1
ATOM 722 C C . GLY A 1 93 ? 3.691 8.368 -1.016 1.00 92.94 93 GLY A C 1
ATOM 723 O O . GLY A 1 93 ? 2.716 7.969 -0.378 1.00 92.94 93 GLY A O 1
ATOM 724 N N . LYS A 1 94 ? 3.671 9.517 -1.693 1.00 93.88 94 LYS A N 1
ATOM 725 C CA . LYS A 1 94 ? 2.475 10.356 -1.764 1.00 93.88 94 LYS A CA 1
ATOM 726 C C . LYS A 1 94 ? 1.664 9.960 -2.994 1.00 93.88 94 LYS A C 1
ATOM 728 O O . LYS A 1 94 ? 1.907 10.459 -4.082 1.00 93.88 94 LYS A O 1
ATOM 733 N N . ILE A 1 95 ? 0.690 9.079 -2.796 1.00 95.19 95 ILE A N 1
ATOM 734 C CA . ILE A 1 95 ? -0.155 8.576 -3.881 1.00 95.19 95 ILE A CA 1
ATOM 735 C C . ILE A 1 95 ? -1.439 9.404 -3.961 1.00 95.19 95 ILE A C 1
ATOM 737 O O . ILE A 1 95 ? -2.219 9.422 -3.008 1.00 95.19 95 ILE A O 1
ATOM 741 N N . GLU A 1 96 ? -1.689 10.059 -5.095 1.00 95.12 96 GLU A N 1
ATOM 742 C CA . GLU A 1 96 ? -2.939 10.792 -5.347 1.00 95.12 96 GLU A CA 1
ATOM 743 C C . GLU A 1 96 ? -3.576 10.335 -6.664 1.00 95.12 96 GLU A C 1
ATOM 745 O O . GLU A 1 96 ? -2.895 10.089 -7.657 1.00 95.12 96 GLU A O 1
ATOM 750 N N . ILE A 1 97 ? -4.906 10.209 -6.684 1.00 96.88 97 ILE A N 1
ATOM 751 C CA . ILE A 1 97 ? -5.652 9.878 -7.903 1.00 96.88 97 ILE A CA 1
ATOM 752 C C . ILE A 1 97 ? -5.845 11.169 -8.697 1.00 96.88 97 ILE A C 1
ATOM 754 O O . ILE A 1 97 ? -6.656 12.013 -8.319 1.00 96.88 97 ILE A O 1
ATOM 758 N N . ALA A 1 98 ? -5.126 11.306 -9.810 1.00 97.19 98 ALA A N 1
ATOM 759 C CA . ALA A 1 98 ? -5.295 12.426 -10.731 1.00 97.19 98 ALA A CA 1
ATOM 760 C C . ALA A 1 98 ? -6.575 12.263 -11.564 1.00 97.19 98 ALA A C 1
ATOM 762 O O . ALA A 1 98 ? -7.318 13.223 -11.780 1.00 97.19 98 ALA A O 1
ATOM 763 N N . ARG A 1 99 ? -6.870 11.031 -12.000 1.00 97.31 99 ARG A N 1
ATOM 764 C CA . ARG A 1 99 ? -8.073 10.713 -12.775 1.00 97.31 99 ARG A CA 1
ATOM 765 C C . ARG A 1 99 ? -8.489 9.257 -12.593 1.00 97.31 99 ARG A C 1
ATOM 767 O O . ARG A 1 99 ? -7.657 8.358 -12.619 1.00 97.31 99 ARG A O 1
ATOM 774 N N . LEU A 1 100 ? -9.797 9.020 -12.482 1.00 97.31 100 LEU A N 1
ATOM 775 C CA . LEU A 1 100 ? -10.387 7.679 -12.486 1.00 97.31 100 LEU A CA 1
ATOM 776 C C . LEU A 1 100 ? -11.639 7.639 -13.368 1.00 97.31 100 LEU A C 1
ATOM 778 O O . LEU A 1 100 ? -12.673 8.213 -13.009 1.00 97.31 100 LEU A O 1
ATOM 782 N N . ASP A 1 101 ? -11.548 6.911 -14.481 1.00 96.88 101 ASP A N 1
ATOM 783 C CA . ASP A 1 101 ? -12.653 6.611 -15.393 1.00 96.88 101 ASP A CA 1
ATOM 784 C C . ASP A 1 101 ? -12.928 5.101 -15.398 1.00 96.88 101 ASP A C 1
ATOM 786 O O . ASP A 1 101 ? -12.235 4.308 -16.037 1.00 96.88 101 ASP A O 1
ATOM 790 N N . LEU A 1 102 ? -13.966 4.689 -14.669 1.00 95.38 102 LEU A N 1
ATOM 791 C CA . LEU A 1 102 ? -14.332 3.277 -14.543 1.00 95.38 102 LEU A CA 1
ATOM 792 C C . LEU A 1 102 ? -14.966 2.697 -15.811 1.00 95.38 102 LEU A C 1
ATOM 794 O O . LEU A 1 102 ? -14.854 1.493 -16.039 1.00 95.38 102 LEU A O 1
ATOM 798 N N . ALA A 1 103 ? -15.617 3.524 -16.633 1.00 95.69 103 ALA A N 1
ATOM 799 C CA . ALA A 1 103 ? -16.237 3.062 -17.872 1.00 95.69 103 ALA A CA 1
ATOM 800 C C . ALA A 1 103 ? -15.160 2.694 -18.899 1.00 95.69 103 ALA A C 1
ATOM 802 O O . ALA A 1 103 ? -15.261 1.670 -19.575 1.00 95.69 103 ALA A O 1
ATOM 803 N N . ARG A 1 104 ? -14.096 3.501 -18.960 1.00 96.69 104 ARG A N 1
ATOM 804 C CA . ARG A 1 104 ? -12.937 3.284 -19.835 1.00 96.69 104 ARG A CA 1
ATOM 805 C C . ARG A 1 104 ? -11.837 2.428 -19.205 1.00 96.69 104 ARG A C 1
ATOM 807 O O . ARG A 1 104 ? -10.935 2.001 -19.916 1.00 96.69 104 ARG A O 1
ATOM 814 N N . ARG A 1 105 ? -11.938 2.130 -17.902 1.00 95.06 105 ARG A N 1
ATOM 815 C CA . ARG A 1 105 ? -10.922 1.423 -17.097 1.00 95.06 105 ARG A CA 1
ATOM 816 C C . ARG A 1 105 ? -9.570 2.141 -17.104 1.00 95.06 105 ARG A C 1
ATOM 818 O O . ARG A 1 105 ? -8.521 1.507 -17.163 1.00 95.06 105 ARG A O 1
ATOM 825 N N . GLU A 1 106 ? -9.613 3.464 -17.036 1.00 96.81 106 GLU A N 1
ATOM 826 C CA . GLU A 1 106 ? -8.433 4.324 -17.006 1.00 96.81 106 GLU A CA 1
ATOM 827 C C . GLU A 1 106 ? -8.221 4.845 -15.578 1.00 96.81 106 GLU A C 1
ATOM 829 O O . GLU A 1 106 ? -9.141 5.380 -14.951 1.00 96.81 106 GLU A O 1
ATOM 834 N N . LEU A 1 107 ? -7.000 4.684 -15.071 1.00 96.00 107 LEU A N 1
ATOM 835 C CA . LEU A 1 107 ? -6.544 5.223 -13.795 1.00 96.00 107 LEU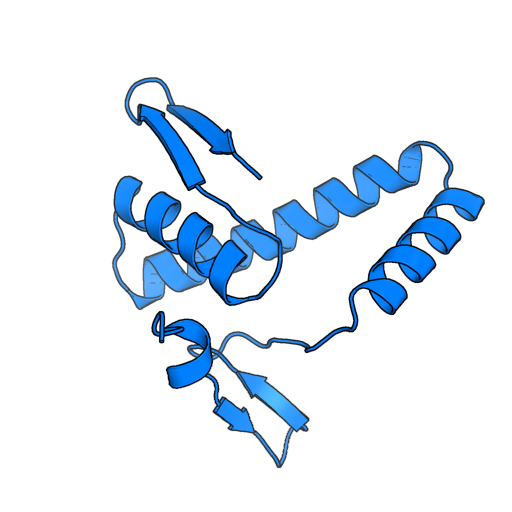 A CA 1
ATOM 836 C C . LEU A 1 107 ? -5.241 5.984 -14.032 1.00 96.00 107 LEU A C 1
ATOM 838 O O . LEU A 1 107 ? -4.289 5.434 -14.579 1.00 96.00 107 LEU A O 1
ATOM 842 N N . GLU A 1 108 ? -5.211 7.228 -13.580 1.00 97.00 108 GLU A N 1
ATOM 843 C CA . GLU A 1 108 ? -4.024 8.069 -13.533 1.00 97.00 108 GLU A CA 1
ATOM 844 C C . GLU A 1 108 ? -3.736 8.413 -12.072 1.00 97.00 108 GLU A C 1
ATOM 846 O O . GLU A 1 108 ? -4.620 8.892 -11.351 1.00 97.00 108 GLU A O 1
ATOM 851 N N . ILE A 1 109 ? -2.502 8.155 -11.642 1.00 95.06 109 ILE A N 1
ATOM 852 C CA . ILE A 1 109 ? -2.019 8.462 -10.295 1.00 95.06 109 ILE A CA 1
ATOM 853 C C . ILE A 1 109 ? -0.747 9.299 -10.366 1.00 95.06 109 ILE A C 1
ATOM 855 O O . ILE A 1 109 ? 0.041 9.166 -11.302 1.00 95.06 109 ILE A O 1
ATOM 859 N N . THR A 1 110 ? -0.530 10.116 -9.345 1.00 95.31 110 THR A N 1
ATOM 860 C CA . THR A 1 110 ? 0.769 10.714 -9.028 1.00 95.31 110 THR A CA 1
ATOM 861 C C . THR A 1 110 ? 1.384 9.957 -7.851 1.00 95.31 110 THR A C 1
ATOM 863 O O . THR A 1 110 ? 0.649 9.483 -6.981 1.00 95.31 110 THR A O 1
ATOM 866 N N . VAL A 1 111 ? 2.711 9.786 -7.862 1.00 86.50 111 VAL A N 1
ATOM 867 C CA . VAL A 1 111 ? 3.488 9.027 -6.862 1.00 86.50 111 VAL A CA 1
ATOM 868 C C . VAL A 1 111 ? 4.734 9.810 -6.475 1.00 86.50 111 VAL A C 1
ATOM 870 O O . VAL A 1 111 ? 5.328 10.415 -7.398 1.00 86.50 111 VAL A O 1
#

Radius of gyration: 15.9 Å; Cα contacts (8 Å, |Δi|>4): 93; chains: 1; bounding box: 41×30×41 Å

Solvent-accessible surface area (backbone atoms only — not comparable to full-atom values): 6605 Å² total; per-residue (Å²): 129,90,82,51,71,61,67,77,56,51,41,75,42,76,91,76,73,38,37,28,48,92,84,40,81,54,78,95,71,58,69,69,58,54,52,52,50,50,51,57,42,28,78,73,47,47,80,54,32,60,57,51,51,51,54,52,51,50,54,53,50,50,54,50,52,51,51,50,24,68,75,69,68,45,52,76,66,53,40,52,55,49,50,38,50,47,43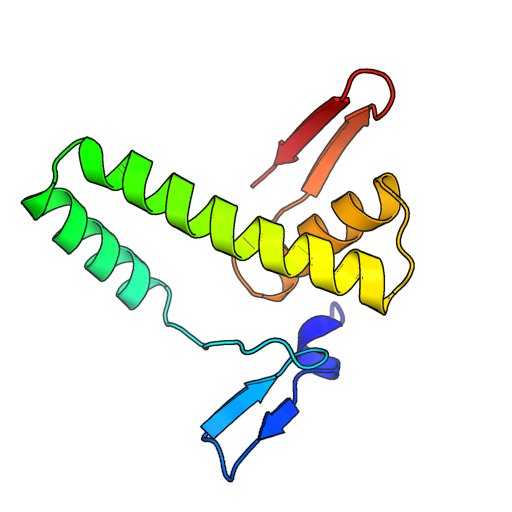,30,64,75,67,79,46,66,46,44,81,76,41,79,39,79,91,79,70,44,78,40,71,46,109

Mean predicted aligned error: 3.61 Å

Foldseek 3Di:
DPDLPQVVQWDQDPVVRFTARPRDTDDDDDVVVVVVVLVVVCVVQPVVSVVVVVVVCCVVLVVVLVVCCVVVVDDPVRSVVVSQSNCVSSPVDNWDFPDDDPVVRDTDIDD

Nearest PDB structures (foldseek):
  5kbh-assembly1_A  TM=8.550E-01  e=1.111E-03  Acinetobacter calcoaceticus
  7vqf-assembly1_A  TM=8.182E-01  e=1.847E-03  Acinetobacter calcoaceticus
  5kbh-assembly1_B  TM=7.995E-01  e=1.432E-03  Acinetobacter calcoaceticus
  5kbg-assembly1_B  TM=8.081E-01  e=2.704E-03  Acinetobacter calcoaceticus
  8qz1-assembly1_B  TM=5.877E-01  e=5.911E+00  Homo sapiens

Secondary structure (DSSP, 8-state):
----HHHHTEEEETTTTEEEETTEEE----HHHHHHHHHHHHHHHTTHHHHHHHHHHHHHHHHHHHHHHHHHT--HHHHHHHHHHHHHHTTS---EEEEEETTTTEEEEE-